Protein AF-A0ABD5LS51-F1 (afdb_monomer)

pLDDT: mean 89.45, std 10.74, range [47.5, 97.75]

Organism: Proteus mirabilis (NCBI:txid584)

InterPro domains:
  IPR014948 BrxA [PF08849] (2-131)
  IPR023137 BrxA superfamily [G3DSA:1.10.3540.10] (1-145)

Radius of gyration: 15.2 Å; Cα contacts (8 Å, |Δi|>4): 137; chains: 1; bounding box: 40×32×37 Å

Solvent-accessible surface area (backbone atoms only — not comparable to full-atom values): 8181 Å² total; per-residue (Å²): 120,68,66,65,51,54,54,46,61,43,46,64,79,63,41,70,69,51,53,55,50,48,76,70,41,53,74,69,46,32,47,48,47,54,50,48,32,47,34,72,77,31,58,71,54,40,47,46,33,50,66,48,52,49,45,35,51,77,67,69,45,66,42,57,61,96,54,49,56,58,58,50,45,68,64,42,35,80,76,34,72,87,57,66,77,61,51,73,70,53,53,52,50,51,41,53,49,46,48,47,51,36,30,79,61,46,42,19,78,37,87,84,68,24,31,61,37,74,32,83,71,48,68,72,52,51,52,49,28,51,77,70,75,38,57,81,47,52,70,51,58,42,35,71,136

Secondary structure (DSSP, 8-state):
-HHHHHHHHHHHTT-HHHHHHHHHS-HHHHHHHHHHHHHHH-HHHHHHIIIIIHHHHHTT-SB--TTHHHHHHHHHTTT-GGGTT--HHHHHHHHHHHHHHHHHTTSBS-TTT-BB--BPPPHHHHHHHHHTT-GGGHHHH-B--

Nearest PDB structures (foldseek):
  7zge-assembly3_C  TM=9.564E-01  e=2.622E-18  Escherichia fergusonii ATCC 35469
  7zge-assembly2_B  TM=9.595E-01  e=7.905E-18  Escherichia fergusonii ATCC 35469
  3bhw-assembly2_B  TM=8.876E-01  e=2.188E-04  Paramagnetospirillum magneticum AMB-1
  7jk6-assembly1_D  TM=4.416E-01  e=4.502E+00  Drosophila melanogaster
  5an3-assembly1_C  TM=2.547E-01  e=9.395E+00  Saccharomyces cerevisiae

Foldseek 3Di:
DPPVVVLCVLQVVLDPVSVVCLVVDDPLQVLLSSLVSCCVVPVLLLQLLVPQVVVCVVVPPQFGDLCSQVVSLVVCCVVDVVSVPDDPVVSVVVVVVSLVSCCSSVQAVDNPGRGGDFDDHDPVSCVSCVVVVNNVCNSSRGRHD

Structure (mmCIF, N/CA/C/O backbone):
data_AF-A0ABD5LS51-F1
#
_entry.id   AF-A0ABD5LS51-F1
#
loop_
_atom_site.group_PDB
_atom_site.id
_atom_site.type_symbol
_atom_site.label_atom_id
_atom_site.label_alt_id
_atom_site.label_comp_id
_atom_site.label_asym_id
_atom_site.label_entity_id
_atom_site.label_seq_id
_atom_site.pdbx_PDB_ins_code
_atom_site.Cartn_x
_atom_site.Cartn_y
_a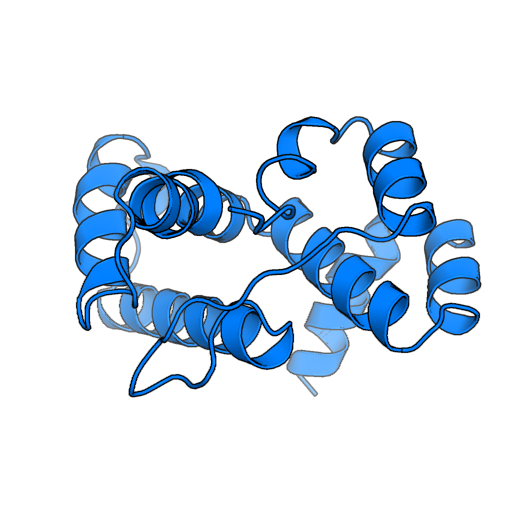tom_site.Cartn_z
_atom_site.occupancy
_atom_site.B_iso_or_equiv
_atom_site.auth_seq_id
_atom_site.auth_comp_id
_atom_site.auth_asym_id
_atom_site.auth_atom_id
_atom_site.pdbx_PDB_model_num
ATOM 1 N N . MET A 1 1 ? 21.610 -1.655 8.515 1.00 47.50 1 MET A N 1
ATOM 2 C CA . MET A 1 1 ? 21.958 -2.988 7.964 1.00 47.50 1 MET A CA 1
ATOM 3 C C . MET A 1 1 ? 20.750 -3.904 7.691 1.00 47.50 1 MET A C 1
ATOM 5 O O . MET A 1 1 ? 20.739 -4.515 6.635 1.00 47.50 1 MET A O 1
ATOM 9 N N . ARG A 1 2 ? 19.715 -4.016 8.554 1.00 58.31 2 ARG A N 1
ATOM 10 C CA . ARG A 1 2 ? 18.557 -4.918 8.297 1.00 58.31 2 ARG A CA 1
ATOM 11 C C . ARG A 1 2 ? 17.577 -4.445 7.202 1.00 58.31 2 ARG A C 1
ATOM 13 O O . ARG A 1 2 ? 17.174 -5.264 6.388 1.00 58.31 2 ARG A O 1
ATOM 20 N N . TYR A 1 3 ? 17.238 -3.153 7.136 1.00 60.12 3 TYR A N 1
ATOM 21 C CA . TYR A 1 3 ? 16.227 -2.643 6.189 1.00 60.12 3 TYR A CA 1
ATOM 22 C C . TYR A 1 3 ? 16.644 -2.739 4.714 1.00 60.12 3 TYR A C 1
ATOM 24 O O . TYR A 1 3 ? 15.869 -3.229 3.902 1.00 60.12 3 TYR A O 1
ATOM 32 N N . ALA A 1 4 ? 17.888 -2.369 4.385 1.00 59.12 4 ALA A N 1
ATOM 33 C CA . ALA A 1 4 ? 18.424 -2.494 3.026 1.00 59.12 4 ALA A CA 1
A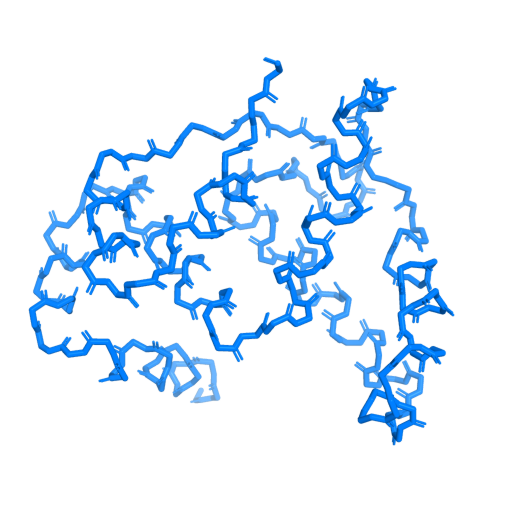TOM 34 C C . ALA A 1 4 ? 18.428 -3.951 2.536 1.00 59.12 4 ALA A C 1
ATOM 36 O O . ALA A 1 4 ? 18.108 -4.213 1.384 1.00 59.12 4 ALA A O 1
ATOM 37 N N . ARG A 1 5 ? 18.711 -4.913 3.429 1.00 70.06 5 ARG A N 1
ATOM 38 C CA . ARG A 1 5 ? 18.669 -6.345 3.103 1.00 70.06 5 ARG A CA 1
ATOM 39 C C . ARG A 1 5 ? 17.249 -6.827 2.811 1.00 70.06 5 ARG A C 1
ATOM 41 O O . ARG A 1 5 ? 17.063 -7.609 1.893 1.00 70.06 5 ARG A O 1
ATOM 48 N N . THR A 1 6 ? 16.258 -6.363 3.572 1.00 75.69 6 THR A N 1
ATOM 49 C CA . THR A 1 6 ? 14.848 -6.712 3.342 1.00 75.69 6 THR A CA 1
ATOM 50 C C . THR A 1 6 ? 14.311 -6.104 2.052 1.00 75.69 6 THR A C 1
ATOM 52 O O . THR A 1 6 ? 13.607 -6.791 1.325 1.00 75.69 6 THR A O 1
ATOM 55 N N . ILE A 1 7 ? 14.651 -4.846 1.754 1.00 75.44 7 ILE A N 1
ATOM 56 C CA . ILE A 1 7 ? 14.282 -4.207 0.483 1.00 75.44 7 ILE A CA 1
ATOM 57 C C . ILE A 1 7 ? 14.913 -4.974 -0.680 1.00 75.44 7 ILE A C 1
ATOM 59 O O . ILE A 1 7 ? 14.201 -5.407 -1.576 1.00 75.44 7 ILE A O 1
ATOM 63 N N . ARG A 1 8 ? 16.221 -5.237 -0.605 1.00 74.69 8 ARG A N 1
ATOM 64 C CA . ARG A 1 8 ? 16.954 -6.013 -1.607 1.00 74.69 8 ARG A CA 1
ATOM 65 C C . ARG A 1 8 ? 16.337 -7.397 -1.832 1.00 74.69 8 ARG A C 1
ATOM 67 O O . ARG A 1 8 ? 16.027 -7.728 -2.963 1.00 74.69 8 ARG A O 1
ATOM 74 N N . TRP A 1 9 ? 16.044 -8.147 -0.768 1.00 78.94 9 TRP A N 1
ATOM 75 C CA . TRP A 1 9 ? 15.436 -9.480 -0.877 1.00 78.94 9 TRP A CA 1
ATOM 76 C C . TRP A 1 9 ? 14.062 -9.477 -1.566 1.00 78.94 9 TRP A C 1
ATOM 78 O O . TRP A 1 9 ? 13.732 -10.425 -2.269 1.00 78.94 9 TRP A O 1
ATOM 88 N N . ARG A 1 10 ? 13.270 -8.412 -1.385 1.00 82.31 10 ARG A N 1
ATOM 89 C CA . ARG A 1 10 ? 11.956 -8.274 -2.037 1.00 82.31 10 ARG A CA 1
ATOM 90 C C . ARG A 1 10 ? 12.035 -7.922 -3.520 1.00 82.31 10 ARG A C 1
ATOM 92 O O . ARG A 1 10 ? 11.076 -8.131 -4.248 1.00 82.31 10 ARG A O 1
ATOM 99 N N . ILE A 1 11 ? 13.137 -7.305 -3.927 1.00 81.31 11 ILE A N 1
ATOM 100 C CA . ILE A 1 11 ? 13.337 -6.791 -5.281 1.00 81.31 11 ILE A CA 1
ATOM 101 C C . ILE A 1 11 ? 14.113 -7.810 -6.120 1.00 81.31 11 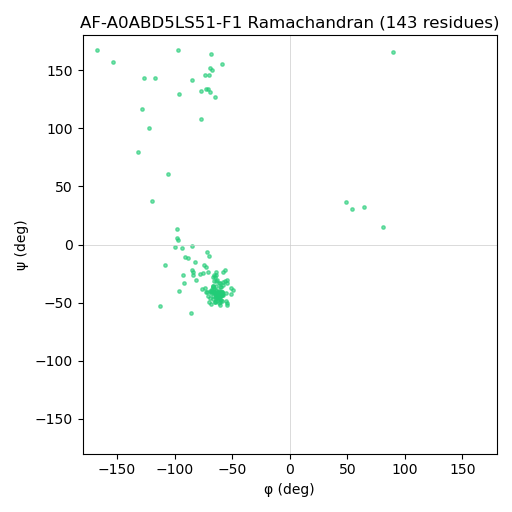ILE A C 1
ATOM 103 O O . ILE A 1 11 ? 13.759 -8.040 -7.268 1.00 81.31 11 ILE A O 1
ATOM 107 N N . GLU A 1 12 ? 15.118 -8.477 -5.543 1.00 79.88 12 GLU A N 1
ATOM 108 C CA . GLU A 1 12 ? 15.935 -9.487 -6.236 1.00 79.88 12 GLU A CA 1
ATOM 109 C C . GLU A 1 12 ? 15.096 -10.647 -6.788 1.00 79.88 12 GLU A C 1
ATOM 111 O O . GLU A 1 12 ? 15.416 -11.189 -7.841 1.00 79.88 12 GLU A O 1
ATOM 116 N N . GLY A 1 13 ? 13.999 -11.009 -6.113 1.00 79.56 13 GLY A N 1
ATOM 117 C CA . GLY A 1 13 ? 13.080 -12.048 -6.585 1.00 79.56 13 GLY A CA 1
ATOM 118 C C . GLY A 1 13 ? 12.256 -11.668 -7.822 1.00 79.56 13 GLY A C 1
ATOM 119 O O . GLY A 1 13 ? 11.599 -12.541 -8.380 1.00 79.56 13 GLY A O 1
ATOM 120 N N . LEU A 1 14 ? 12.276 -10.398 -8.245 1.00 87.56 14 LEU A N 1
ATOM 121 C CA . LEU A 1 14 ? 11.502 -9.877 -9.380 1.00 87.56 14 LEU A CA 1
ATOM 122 C C . LEU A 1 14 ? 12.330 -9.754 -10.673 1.00 87.56 14 LEU A C 1
ATOM 124 O O . LEU A 1 14 ? 11.780 -9.418 -11.718 1.00 87.56 14 LEU A O 1
ATOM 128 N N . GLY A 1 15 ? 13.626 -10.080 -10.618 1.00 89.25 15 GLY A N 1
ATOM 129 C CA . GLY A 1 15 ? 14.521 -10.130 -11.775 1.00 89.25 15 GLY A CA 1
ATOM 130 C C . GLY A 1 15 ? 15.230 -8.811 -12.101 1.00 89.25 15 GLY A C 1
ATOM 131 O O . GLY A 1 15 ? 14.884 -7.739 -11.602 1.00 89.25 15 GLY A O 1
ATOM 132 N N . ASP A 1 16 ? 16.253 -8.905 -12.954 1.00 91.25 16 ASP A N 1
ATOM 133 C CA . ASP A 1 16 ? 17.110 -7.768 -13.315 1.00 91.25 16 ASP A CA 1
ATOM 134 C C . ASP A 1 16 ? 16.355 -6.690 -14.104 1.00 91.25 16 ASP A C 1
ATOM 136 O O . ASP A 1 16 ? 16.571 -5.502 -13.870 1.00 91.25 16 ASP A O 1
ATOM 140 N N . GLU A 1 17 ? 15.419 -7.088 -14.973 1.00 94.06 17 GLU A N 1
ATOM 141 C CA . GLU A 1 17 ? 14.566 -6.157 -15.728 1.00 94.06 17 GLU A CA 1
ATOM 142 C C . GLU A 1 17 ? 13.748 -5.266 -14.779 1.00 94.06 17 GLU A C 1
ATOM 144 O O . GLU A 1 17 ? 13.725 -4.048 -14.943 1.00 94.06 17 GLU A O 1
ATOM 149 N N . PHE A 1 18 ? 13.175 -5.843 -13.715 1.00 94.50 18 PHE A N 1
ATOM 150 C CA . PHE A 1 18 ? 12.451 -5.075 -12.701 1.00 94.50 18 PHE A CA 1
ATOM 151 C C . PHE A 1 18 ? 13.354 -4.062 -11.997 1.00 94.50 18 PHE A C 1
ATOM 153 O O . PHE A 1 18 ? 12.935 -2.936 -11.739 1.00 94.50 18 PHE A O 1
ATOM 160 N N . MET A 1 19 ? 14.601 -4.433 -11.690 1.00 92.56 19 MET A N 1
ATOM 161 C CA . MET A 1 19 ? 15.551 -3.499 -11.080 1.00 92.56 19 MET A CA 1
ATOM 162 C C . MET A 1 19 ? 15.927 -2.356 -12.019 1.00 92.56 19 MET A C 1
ATOM 164 O O . MET A 1 19 ? 16.017 -1.213 -11.568 1.00 92.56 19 MET A O 1
ATOM 168 N N . THR A 1 20 ? 16.142 -2.643 -13.303 1.00 94.81 20 THR A N 1
ATOM 169 C CA . THR A 1 20 ? 16.420 -1.614 -14.310 1.00 94.81 20 THR A CA 1
ATOM 170 C C . THR A 1 20 ? 15.260 -0.629 -14.417 1.00 94.81 20 THR A C 1
ATOM 172 O O . THR A 1 20 ? 15.483 0.578 -14.303 1.00 94.81 20 THR A O 1
ATOM 175 N N . ASP A 1 21 ? 14.032 -1.131 -14.540 1.00 96.06 21 ASP A N 1
ATOM 176 C CA . ASP A 1 21 ? 12.835 -0.294 -14.632 1.00 96.06 21 ASP A CA 1
ATOM 177 C C . ASP A 1 21 ? 12.603 0.515 -13.354 1.00 96.06 21 ASP A C 1
ATOM 179 O O . ASP A 1 21 ? 12.306 1.707 -13.417 1.00 96.06 21 ASP A O 1
ATOM 183 N N . LEU A 1 22 ? 12.805 -0.097 -12.182 1.00 95.00 22 LEU A N 1
ATOM 184 C CA . LEU A 1 22 ? 12.677 0.577 -10.892 1.00 95.00 22 LEU A CA 1
ATOM 185 C C . LEU A 1 22 ? 13.626 1.777 -10.793 1.00 95.00 22 LEU A C 1
ATOM 187 O O . LEU A 1 22 ? 13.222 2.840 -10.333 1.00 95.00 22 LEU A O 1
ATOM 191 N N . LEU A 1 23 ? 14.881 1.632 -11.225 1.00 94.12 23 LEU A N 1
ATOM 192 C CA . LEU A 1 23 ? 15.871 2.714 -11.176 1.00 94.12 23 LEU A CA 1
ATOM 193 C C . LEU A 1 23 ? 15.597 3.831 -12.193 1.00 94.12 23 LEU A C 1
ATOM 195 O O . LEU A 1 23 ? 16.043 4.959 -11.982 1.00 94.12 23 LEU A O 1
ATOM 199 N N . ALA A 1 24 ? 14.877 3.528 -13.274 1.00 96.19 24 ALA A N 1
ATOM 200 C CA . ALA A 1 24 ? 14.471 4.494 -14.293 1.00 96.19 24 ALA A CA 1
ATOM 201 C C . ALA A 1 24 ? 13.096 5.136 -14.015 1.00 96.19 24 ALA A C 1
ATOM 203 O O . ALA A 1 24 ? 12.714 6.093 -14.690 1.00 96.19 24 ALA A O 1
ATOM 204 N N . ALA A 1 25 ? 12.346 4.616 -13.041 1.00 96.19 25 ALA A N 1
ATOM 205 C CA . ALA A 1 25 ? 10.978 5.022 -12.766 1.00 96.19 25 ALA A CA 1
ATOM 206 C C . ALA A 1 25 ? 10.872 6.463 -12.239 1.00 96.19 25 ALA A C 1
ATOM 208 O O . ALA A 1 25 ? 11.728 6.967 -11.510 1.00 96.19 25 ALA A O 1
ATOM 209 N N . SER A 1 26 ? 9.743 7.114 -12.543 1.00 96.75 26 SER A N 1
ATOM 210 C CA . SER A 1 26 ? 9.353 8.348 -11.851 1.00 96.75 26 SER A CA 1
ATOM 211 C C . SER A 1 26 ? 9.209 8.098 -10.347 1.00 96.75 26 SER A C 1
ATOM 213 O O . SER A 1 26 ? 8.891 6.984 -9.937 1.00 96.75 26 SER A O 1
ATOM 215 N N . GLU A 1 27 ? 9.355 9.131 -9.514 1.00 95.06 27 GLU A N 1
ATOM 216 C CA . GLU A 1 27 ? 9.231 9.000 -8.051 1.00 95.06 27 GLU A CA 1
ATOM 217 C C . GLU A 1 27 ? 7.938 8.278 -7.632 1.00 95.06 27 GLU A C 1
ATOM 219 O O . GLU A 1 27 ? 7.949 7.382 -6.787 1.00 95.06 27 GLU A O 1
ATOM 224 N N . ARG A 1 28 ? 6.819 8.609 -8.284 1.00 95.50 28 ARG A N 1
ATOM 225 C CA . ARG A 1 28 ? 5.524 7.982 -8.013 1.00 95.50 28 ARG A CA 1
ATOM 226 C C . ARG A 1 28 ? 5.497 6.503 -8.398 1.00 95.50 28 ARG A C 1
ATOM 228 O O . ARG A 1 28 ? 5.023 5.687 -7.608 1.00 95.50 28 ARG A O 1
ATOM 235 N N . ALA A 1 29 ? 5.987 6.159 -9.589 1.00 96.81 29 ALA A N 1
ATOM 236 C CA . ALA A 1 29 ? 6.060 4.770 -10.034 1.00 96.81 29 ALA A CA 1
ATOM 237 C C . ALA A 1 29 ? 7.029 3.966 -9.154 1.00 96.81 29 ALA A C 1
ATOM 239 O O . ALA A 1 29 ? 6.674 2.886 -8.701 1.00 96.81 29 ALA A O 1
ATOM 240 N N . TYR A 1 30 ? 8.180 4.536 -8.794 1.00 96.69 30 TYR A N 1
ATOM 241 C CA . TYR A 1 30 ? 9.162 3.938 -7.889 1.00 96.69 30 TYR A CA 1
ATOM 242 C C . TYR A 1 30 ? 8.542 3.540 -6.542 1.00 96.69 30 TYR A C 1
ATOM 244 O O . TYR A 1 30 ? 8.643 2.387 -6.118 1.00 96.69 30 TYR A O 1
ATOM 252 N N . VAL A 1 31 ? 7.835 4.464 -5.880 1.00 96.94 31 VAL A N 1
ATOM 253 C CA . VAL A 1 31 ? 7.160 4.187 -4.600 1.00 96.94 31 VAL A CA 1
ATOM 254 C C . VAL A 1 31 ? 6.110 3.083 -4.750 1.00 96.94 31 VAL A C 1
ATOM 256 O O . VAL A 1 31 ? 6.015 2.195 -3.898 1.00 96.94 31 VAL A O 1
ATOM 259 N N . GLN A 1 32 ? 5.343 3.096 -5.840 1.00 97.38 32 GLN A N 1
ATOM 260 C CA . GLN A 1 32 ? 4.339 2.067 -6.108 1.00 97.38 32 GLN A CA 1
ATOM 261 C C . GLN A 1 32 ? 4.964 0.703 -6.421 1.00 97.38 32 GLN A C 1
ATOM 263 O O . GLN A 1 32 ? 4.483 -0.299 -5.901 1.00 97.38 32 GLN A O 1
ATOM 268 N N . MET A 1 33 ? 6.063 0.644 -7.173 1.00 97.06 33 MET A N 1
ATOM 269 C CA . MET A 1 33 ? 6.812 -0.590 -7.435 1.00 97.06 33 MET A CA 1
ATOM 270 C C . MET A 1 33 ? 7.375 -1.186 -6.138 1.00 97.06 33 MET A C 1
ATOM 272 O O . MET A 1 33 ? 7.261 -2.389 -5.917 1.00 97.06 33 MET A O 1
ATOM 276 N N . LEU A 1 34 ? 7.893 -0.361 -5.221 1.00 96.00 34 LEU A N 1
ATOM 277 C CA . LEU A 1 34 ? 8.318 -0.830 -3.895 1.00 96.00 34 LEU A CA 1
ATOM 278 C C . LEU A 1 34 ? 7.150 -1.358 -3.051 1.00 96.00 34 LEU A C 1
ATOM 280 O O . LEU A 1 34 ? 7.297 -2.362 -2.344 1.00 96.00 34 LEU A O 1
ATOM 284 N N . MET A 1 35 ? 5.994 -0.690 -3.110 1.00 96.75 35 MET A N 1
ATOM 285 C CA . MET A 1 35 ? 4.782 -1.146 -2.432 1.00 96.75 35 MET A CA 1
ATOM 286 C C . MET A 1 35 ? 4.309 -2.484 -3.011 1.00 96.75 35 MET A C 1
ATOM 288 O O . MET A 1 35 ? 4.053 -3.418 -2.257 1.00 96.75 35 MET A O 1
ATOM 292 N N . MET A 1 36 ? 4.294 -2.621 -4.337 1.00 96.25 36 MET A N 1
ATOM 293 C CA . MET A 1 36 ? 4.015 -3.874 -5.034 1.00 96.25 36 MET A CA 1
ATOM 294 C C . MET A 1 36 ? 4.942 -5.003 -4.560 1.00 96.25 36 MET A C 1
ATOM 296 O O . MET A 1 36 ? 4.452 -6.054 -4.146 1.00 96.25 36 MET A O 1
ATOM 300 N N . SER A 1 37 ? 6.264 -4.789 -4.528 1.00 95.44 37 SER A N 1
ATOM 301 C CA . SER A 1 37 ? 7.213 -5.799 -4.031 1.00 95.44 37 SER A CA 1
ATOM 302 C C . SER A 1 37 ? 6.943 -6.180 -2.570 1.00 95.44 37 SER A C 1
ATOM 304 O O . SER A 1 37 ? 7.076 -7.344 -2.190 1.00 95.44 37 SER A O 1
ATOM 306 N N . LEU A 1 38 ? 6.533 -5.228 -1.720 1.00 94.19 38 LEU A N 1
ATOM 307 C CA . LEU A 1 38 ? 6.099 -5.532 -0.353 1.00 94.19 38 LEU A CA 1
ATOM 308 C C . LEU A 1 38 ? 4.864 -6.440 -0.342 1.00 94.19 38 LEU A C 1
ATOM 310 O O . LEU A 1 38 ? 4.859 -7.410 0.412 1.00 94.19 38 LEU A O 1
ATOM 314 N N . LEU A 1 39 ? 3.842 -6.137 -1.142 1.00 94.38 39 LEU A N 1
ATOM 315 C CA . LEU A 1 39 ? 2.592 -6.900 -1.178 1.00 94.38 39 LEU A CA 1
ATOM 316 C C . LEU A 1 39 ? 2.792 -8.323 -1.702 1.00 94.38 39 LEU A C 1
ATOM 318 O O . LEU A 1 39 ? 2.224 -9.263 -1.149 1.00 94.38 39 LEU A O 1
ATOM 322 N N . ILE A 1 40 ? 3.654 -8.497 -2.706 1.00 93.50 40 ILE A N 1
ATOM 323 C CA . ILE A 1 40 ? 4.010 -9.818 -3.237 1.00 93.50 40 ILE A CA 1
ATOM 324 C C . ILE A 1 40 ? 4.669 -10.679 -2.153 1.00 93.50 40 ILE A C 1
ATOM 326 O O . ILE A 1 40 ? 4.289 -11.832 -1.967 1.00 93.50 40 ILE A O 1
ATOM 330 N N . HIS A 1 41 ? 5.615 -10.112 -1.399 1.00 89.81 41 HIS A N 1
ATOM 331 C CA . HIS A 1 41 ? 6.338 -10.833 -0.347 1.00 89.81 41 HIS A CA 1
ATOM 332 C C . HIS A 1 41 ? 5.595 -10.918 0.991 1.00 89.81 41 HIS A C 1
ATOM 334 O O . HIS A 1 41 ? 6.002 -11.676 1.872 1.00 89.81 41 HIS A O 1
ATOM 340 N N . SER A 1 42 ? 4.550 -10.115 1.194 1.00 88.75 42 SER A N 1
ATOM 341 C CA . SER A 1 42 ? 3.810 -10.049 2.451 1.00 88.75 42 SER A CA 1
ATOM 342 C C . SER A 1 42 ? 2.302 -10.121 2.200 1.00 88.75 42 SER A C 1
ATOM 344 O O . SER A 1 42 ? 1.614 -9.098 2.278 1.00 88.75 42 SER A O 1
ATOM 346 N N . PRO A 1 43 ? 1.764 -11.336 1.967 1.00 87.06 43 PRO A N 1
ATOM 347 C CA . PRO A 1 43 ? 0.337 -11.541 1.712 1.00 87.06 43 PRO A CA 1
ATOM 348 C C . PRO A 1 43 ? -0.569 -10.957 2.801 1.00 87.06 43 PRO A C 1
ATOM 350 O O . PRO A 1 43 ? -1.622 -10.414 2.499 1.00 87.06 43 PRO A O 1
ATOM 353 N N . VAL A 1 44 ? -0.129 -10.965 4.064 1.00 88.00 44 VAL A N 1
ATOM 354 C CA . VAL A 1 44 ? -0.883 -10.370 5.183 1.00 88.00 44 VAL A CA 1
ATOM 355 C C . VAL A 1 44 ? -1.112 -8.860 5.022 1.00 88.00 44 VAL A C 1
ATOM 357 O O . VAL A 1 44 ? -2.146 -8.349 5.440 1.00 88.00 44 VAL A O 1
ATOM 360 N N . VAL A 1 45 ? -0.174 -8.132 4.404 1.00 92.81 45 VAL A N 1
ATOM 361 C CA . VAL A 1 45 ? -0.337 -6.693 4.135 1.00 92.81 45 VAL A CA 1
ATOM 362 C C . VAL A 1 45 ? -1.291 -6.482 2.960 1.00 92.81 45 VAL A C 1
ATOM 364 O O . VAL A 1 45 ? -2.120 -5.576 3.015 1.00 92.81 45 VAL A O 1
ATOM 367 N N . ALA A 1 46 ? -1.224 -7.342 1.939 1.00 93.94 46 ALA A N 1
ATOM 368 C CA . ALA A 1 46 ? -2.174 -7.322 0.827 1.00 93.94 46 ALA A CA 1
ATOM 369 C C . ALA A 1 46 ? -3.604 -7.596 1.313 1.00 93.94 46 ALA A C 1
ATOM 371 O O . ALA A 1 46 ? -4.521 -6.850 0.977 1.00 93.94 46 ALA A O 1
ATOM 372 N N . ASP A 1 47 ? -3.780 -8.585 2.188 1.00 92.25 47 ASP A N 1
ATOM 373 C CA . ASP A 1 47 ? -5.061 -8.889 2.823 1.00 92.25 47 ASP A CA 1
ATOM 374 C C . ASP A 1 47 ? -5.562 -7.733 3.691 1.00 92.25 47 ASP A C 1
ATOM 376 O O . ASP A 1 47 ? -6.744 -7.391 3.635 1.00 92.25 47 ASP A O 1
ATOM 380 N N . PHE A 1 48 ? -4.682 -7.094 4.467 1.00 94.56 48 PHE A N 1
ATOM 381 C CA . PHE A 1 48 ? -5.057 -5.923 5.260 1.00 94.56 48 PHE A CA 1
ATOM 382 C C . PHE A 1 48 ? -5.587 -4.795 4.368 1.00 94.56 48 PHE A C 1
ATOM 384 O O . PHE A 1 48 ? -6.630 -4.202 4.646 1.00 94.56 48 PHE A O 1
ATOM 391 N N . MET A 1 49 ? -4.926 -4.530 3.241 1.00 95.62 49 MET A N 1
ATOM 392 C CA . MET A 1 49 ? -5.426 -3.557 2.272 1.00 95.62 49 MET A CA 1
ATOM 393 C C . MET A 1 49 ? -6.761 -3.992 1.655 1.00 95.62 49 MET A C 1
ATOM 395 O O . MET A 1 49 ? -7.701 -3.200 1.617 1.00 95.62 49 MET A O 1
ATOM 399 N N . ARG A 1 50 ? -6.881 -5.253 1.230 1.00 93.06 50 ARG A N 1
ATOM 400 C CA . ARG A 1 50 ? -8.085 -5.788 0.578 1.00 93.06 50 ARG A CA 1
ATOM 401 C C . ARG A 1 50 ? -9.308 -5.795 1.496 1.00 93.06 50 ARG A C 1
ATOM 403 O O . ARG A 1 50 ? -10.417 -5.559 1.033 1.00 93.06 50 ARG A O 1
ATOM 410 N N . HIS A 1 51 ? -9.127 -6.059 2.785 1.00 92.12 51 HIS A N 1
ATOM 411 C CA . HIS A 1 51 ? -10.245 -6.292 3.705 1.00 92.12 51 HIS A CA 1
ATOM 412 C C . HIS A 1 51 ? -10.490 -5.168 4.702 1.00 92.12 51 HIS A C 1
ATOM 414 O O . HIS A 1 51 ? -11.579 -5.088 5.261 1.00 92.12 51 HIS A O 1
ATOM 420 N N . THR A 1 52 ? -9.517 -4.283 4.904 1.00 94.38 52 THR A N 1
ATOM 421 C CA . THR A 1 52 ? -9.664 -3.148 5.816 1.00 94.38 52 THR A CA 1
ATOM 422 C C . THR A 1 52 ? -9.659 -1.832 5.057 1.00 94.38 52 THR A C 1
ATOM 424 O O . THR A 1 52 ? -10.598 -1.051 5.195 1.00 94.38 52 THR A O 1
ATOM 427 N N . LEU A 1 53 ? -8.649 -1.582 4.217 1.00 93.81 53 LEU A N 1
ATOM 428 C CA . LEU A 1 53 ? -8.558 -0.320 3.478 1.00 93.81 53 LEU A CA 1
ATOM 429 C C . LEU A 1 53 ? -9.634 -0.212 2.391 1.00 93.81 53 LEU A C 1
ATOM 431 O O . LEU A 1 53 ? -10.347 0.788 2.337 1.00 93.81 53 LEU A O 1
ATOM 435 N N . ALA A 1 54 ? -9.788 -1.236 1.548 1.00 91.19 54 ALA A N 1
ATOM 436 C CA . ALA A 1 54 ? -10.799 -1.237 0.493 1.00 91.19 54 ALA A CA 1
ATOM 437 C C . ALA A 1 54 ? -12.226 -1.200 1.064 1.00 91.19 54 ALA A C 1
ATOM 439 O O . ALA A 1 54 ? -13.063 -0.455 0.565 1.00 91.19 54 ALA A O 1
ATOM 440 N N . GLU A 1 55 ? -12.487 -1.914 2.160 1.00 90.25 55 GLU A N 1
ATOM 441 C CA . GLU A 1 55 ? -13.794 -1.890 2.826 1.00 90.25 55 GLU A CA 1
ATOM 442 C C . GLU A 1 55 ? -14.104 -0.526 3.462 1.00 90.25 55 GLU A C 1
ATOM 444 O O . GLU A 1 55 ? -15.220 -0.011 3.343 1.00 90.25 55 GLU A O 1
ATOM 449 N N . ALA A 1 56 ? -13.110 0.107 4.095 1.00 91.94 56 ALA A N 1
ATOM 450 C CA . ALA A 1 56 ? -13.245 1.465 4.609 1.00 91.94 56 ALA A CA 1
ATOM 451 C C . ALA A 1 56 ? -13.588 2.457 3.488 1.00 91.94 56 ALA A C 1
ATOM 453 O O . ALA A 1 56 ? -14.473 3.290 3.671 1.00 91.94 56 ALA A O 1
ATOM 454 N N . ARG A 1 57 ? -12.971 2.325 2.306 1.00 89.19 57 ARG A N 1
ATOM 455 C CA . ARG A 1 57 ? -13.340 3.129 1.130 1.00 89.19 57 ARG A CA 1
ATOM 456 C C . ARG A 1 57 ? -14.749 2.848 0.636 1.00 89.19 57 ARG A C 1
ATOM 458 O O . ARG A 1 57 ? -15.513 3.787 0.452 1.00 89.19 57 ARG A O 1
ATOM 465 N N . ARG A 1 58 ? -15.105 1.571 0.463 1.00 88.69 58 ARG A N 1
ATOM 466 C CA . ARG A 1 58 ? -16.430 1.136 -0.009 1.00 88.69 58 ARG A CA 1
ATOM 467 C C . ARG A 1 58 ? -17.558 1.678 0.872 1.00 88.69 58 ARG A C 1
ATOM 469 O O . ARG A 1 58 ? -18.658 1.931 0.395 1.00 88.69 58 ARG A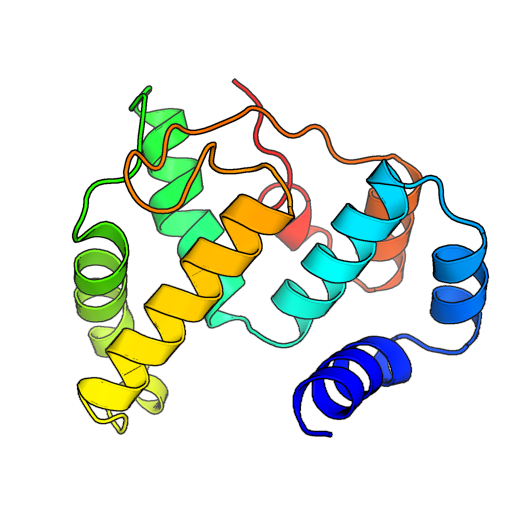 O 1
ATOM 476 N N . THR A 1 59 ? -17.273 1.859 2.160 1.00 91.56 59 THR A N 1
ATOM 477 C CA . THR A 1 59 ? -18.193 2.418 3.162 1.00 91.56 59 THR A CA 1
ATOM 478 C C . THR A 1 59 ? -17.972 3.911 3.434 1.00 91.56 59 THR A C 1
ATOM 480 O O . THR A 1 59 ? -18.513 4.439 4.404 1.00 91.56 59 THR A O 1
ATOM 483 N N . TYR A 1 60 ? -17.204 4.604 2.585 1.00 90.06 60 TYR A N 1
ATOM 484 C CA . TYR A 1 60 ? -16.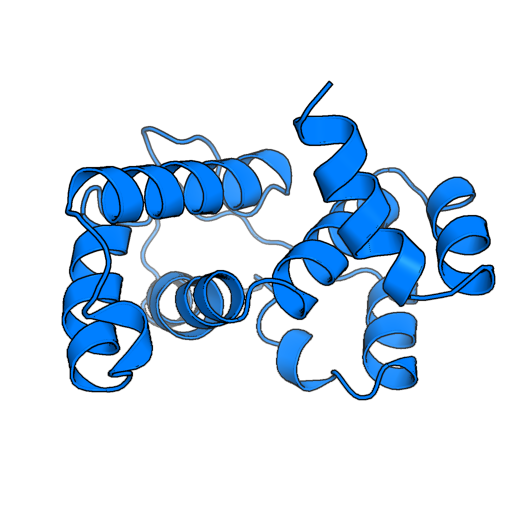912 6.040 2.655 1.00 90.06 60 TYR A CA 1
ATOM 485 C C . TYR A 1 60 ? -16.352 6.514 4.006 1.00 90.06 60 TYR A C 1
ATOM 487 O O . TYR A 1 60 ? -16.562 7.657 4.423 1.00 90.06 60 TYR A O 1
ATOM 495 N N . LYS A 1 61 ? -15.611 5.652 4.712 1.00 92.94 61 LYS A N 1
ATOM 496 C CA . LYS A 1 61 ? -14.920 6.041 5.942 1.00 92.94 61 LYS A CA 1
ATOM 497 C C . LYS A 1 61 ? -13.771 6.998 5.598 1.00 92.94 61 LYS A C 1
ATOM 499 O O . LYS A 1 61 ? -12.945 6.675 4.748 1.00 92.94 61 LYS A O 1
ATOM 504 N N . PRO A 1 62 ? -13.646 8.145 6.287 1.00 93.38 62 PRO A N 1
ATOM 505 C CA . PRO A 1 62 ? -12.594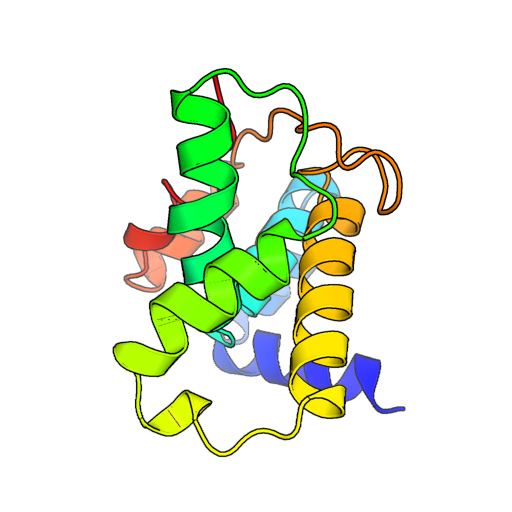 9.121 5.997 1.00 93.38 62 PRO A CA 1
ATOM 506 C C . PRO A 1 62 ? -11.207 8.683 6.496 1.00 93.38 62 PRO A C 1
ATOM 508 O O . PRO A 1 62 ? -10.192 9.251 6.094 1.00 93.38 62 PRO A O 1
ATOM 511 N N . ALA A 1 63 ? -11.151 7.712 7.410 1.00 96.44 63 ALA A N 1
ATOM 512 C CA . ALA A 1 63 ? -9.931 7.239 8.042 1.00 96.44 63 ALA A CA 1
ATOM 513 C C . ALA A 1 63 ? -10.069 5.786 8.504 1.00 96.44 63 ALA A C 1
ATOM 515 O O . ALA A 1 63 ? -11.177 5.310 8.768 1.00 96.44 63 ALA A O 1
ATOM 516 N N . LEU A 1 64 ? -8.932 5.107 8.661 1.00 96.62 64 LEU A N 1
ATOM 517 C CA . LEU A 1 64 ? -8.884 3.842 9.392 1.00 96.62 64 LEU A CA 1
ATOM 518 C C . LEU A 1 64 ? -9.009 4.092 10.899 1.00 96.62 64 LEU A C 1
ATOM 520 O O . LEU A 1 64 ? -8.488 5.081 11.421 1.00 96.62 64 LEU A O 1
ATOM 524 N N . THR A 1 65 ? -9.659 3.172 11.608 1.00 95.00 65 THR A N 1
ATOM 525 C CA . THR A 1 65 ? -9.748 3.221 13.071 1.00 95.00 65 THR A CA 1
ATOM 526 C C . THR A 1 65 ? -8.380 2.973 13.717 1.00 95.00 65 THR A C 1
ATOM 528 O O . THR A 1 65 ? -7.421 2.517 13.082 1.00 95.00 65 THR A O 1
ATOM 531 N N . ALA A 1 66 ? -8.246 3.317 15.000 1.00 92.25 66 ALA A N 1
ATOM 532 C CA . ALA A 1 66 ? -6.990 3.136 15.728 1.00 92.25 66 ALA A CA 1
ATOM 533 C C . ALA A 1 66 ? -6.614 1.652 15.901 1.00 92.25 66 ALA A C 1
ATOM 535 O O . ALA A 1 66 ? -5.430 1.318 15.906 1.00 92.25 66 ALA A O 1
ATOM 536 N N . ASP A 1 67 ? -7.625 0.796 15.998 1.00 93.06 67 ASP A N 1
ATOM 537 C CA . ASP A 1 67 ? -7.601 -0.653 16.192 1.00 93.06 67 ASP A CA 1
ATOM 538 C C . ASP A 1 67 ? -7.762 -1.453 14.890 1.00 93.06 67 ASP A C 1
ATOM 540 O O . ASP A 1 67 ? -7.786 -2.681 14.935 1.00 93.06 67 ASP A O 1
ATOM 544 N N . ALA A 1 68 ? -7.784 -0.792 13.728 1.00 94.25 68 ALA A N 1
ATOM 545 C CA . ALA A 1 68 ? -8.017 -1.424 12.428 1.00 94.25 68 ALA A CA 1
ATOM 546 C C . ALA A 1 68 ? -7.136 -2.664 12.178 1.00 94.25 68 ALA A C 1
ATOM 548 O O . ALA A 1 68 ? -7.595 -3.660 11.623 1.00 94.25 68 ALA A O 1
ATOM 549 N N . TRP A 1 69 ? -5.865 -2.624 12.602 1.00 94.25 69 TRP A N 1
ATOM 550 C CA . TRP A 1 69 ? -4.964 -3.774 12.482 1.00 94.25 69 TRP A CA 1
ATOM 551 C C . TRP A 1 69 ? -5.325 -4.920 13.432 1.00 94.25 69 TRP A C 1
ATOM 553 O O . TRP A 1 69 ? -5.297 -6.073 13.014 1.00 94.25 69 TRP A O 1
ATOM 563 N N . SER A 1 70 ? -5.636 -4.628 14.698 1.00 91.44 70 SER A N 1
ATOM 564 C CA . SER A 1 70 ? -6.029 -5.664 15.662 1.00 91.44 70 SER A CA 1
ATOM 565 C C . SER A 1 70 ? -7.349 -6.318 15.263 1.00 91.44 70 SER A C 1
ATOM 567 O O . SER A 1 70 ? -7.423 -7.540 15.249 1.00 91.44 70 SER A O 1
ATOM 569 N N . GLU A 1 71 ? -8.341 -5.537 14.823 1.00 91.88 71 GLU A N 1
ATOM 570 C CA . GLU A 1 71 ? -9.613 -6.072 14.317 1.00 91.88 71 GLU A CA 1
ATOM 571 C C . GLU A 1 71 ? -9.402 -6.971 13.087 1.00 91.88 71 GLU A C 1
ATOM 573 O O . GLU A 1 71 ? -9.951 -8.073 12.990 1.00 91.88 71 GLU A O 1
ATOM 578 N N . PHE A 1 72 ? -8.560 -6.534 12.146 1.00 92.25 72 PHE A N 1
ATOM 579 C CA . PHE A 1 72 ? -8.169 -7.348 10.998 1.00 92.25 72 PHE A CA 1
ATOM 580 C C . PHE A 1 72 ? -7.477 -8.649 11.425 1.00 92.25 72 PHE A C 1
ATOM 582 O O . PHE A 1 72 ? -7.816 -9.728 10.942 1.00 92.25 72 PHE A O 1
ATOM 589 N N . TYR A 1 73 ? -6.511 -8.563 12.335 1.00 88.75 73 TYR A N 1
ATOM 590 C CA . TYR A 1 73 ? -5.743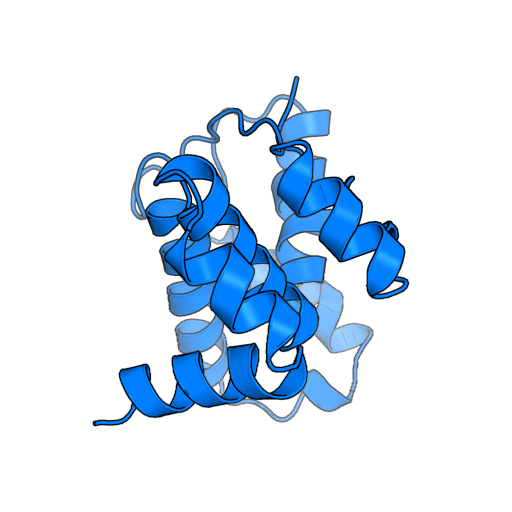 -9.719 12.771 1.00 88.75 73 TYR A CA 1
ATOM 591 C C . TYR A 1 73 ? -6.642 -10.746 13.478 1.00 88.75 73 TYR A C 1
ATOM 593 O O . TYR A 1 73 ? -6.614 -11.922 13.121 1.00 88.75 73 TYR A O 1
ATOM 601 N N . ASP A 1 74 ? -7.531 -10.308 14.371 1.00 85.88 74 ASP A N 1
ATOM 602 C CA . ASP A 1 74 ? -8.447 -11.184 15.117 1.00 85.88 74 ASP A CA 1
ATOM 603 C C . ASP A 1 74 ? -9.495 -11.877 14.233 1.00 85.88 74 ASP A C 1
ATOM 605 O O . ASP A 1 74 ? -9.987 -12.965 14.565 1.00 85.88 74 ASP A O 1
ATOM 609 N N . THR A 1 75 ? -9.859 -11.260 13.106 1.00 82.19 75 THR A N 1
ATOM 610 C CA . THR A 1 75 ? -10.763 -11.861 12.112 1.00 82.19 75 THR A CA 1
ATOM 611 C C . THR A 1 75 ? -10.031 -12.830 11.181 1.00 82.19 75 THR A C 1
ATOM 613 O O . THR A 1 75 ? -10.617 -13.826 10.758 1.00 82.19 75 THR A O 1
ATOM 616 N N . ARG A 1 76 ? -8.740 -12.599 10.902 1.00 76.00 76 ARG A N 1
ATOM 617 C CA . ARG A 1 76 ? -7.931 -13.395 9.960 1.00 76.00 76 ARG A CA 1
ATOM 618 C C . ARG A 1 76 ? -7.162 -14.548 10.583 1.00 76.00 76 ARG A C 1
ATOM 620 O O . ARG A 1 76 ? -7.023 -15.586 9.947 1.00 76.00 76 ARG A O 1
ATOM 627 N N . VAL A 1 77 ? -6.703 -14.424 11.822 1.00 67.00 77 VAL A N 1
ATOM 628 C CA . VAL A 1 77 ? -5.970 -15.488 12.536 1.00 67.00 77 VAL A CA 1
ATOM 629 C C . VAL A 1 77 ? -6.823 -16.726 12.752 1.00 67.00 77 VAL A C 1
ATOM 631 O O . VAL A 1 77 ? -6.314 -17.841 12.714 1.00 67.00 77 VAL A O 1
ATOM 634 N N . ARG A 1 78 ? -8.141 -16.551 12.896 1.00 64.25 78 ARG A N 1
ATOM 635 C CA . ARG A 1 78 ? -9.081 -17.678 12.943 1.00 64.25 78 ARG A CA 1
ATOM 636 C C . ARG A 1 78 ? -9.144 -18.447 11.619 1.00 64.25 78 ARG A C 1
ATOM 638 O O . ARG A 1 78 ? -9.479 -19.624 11.637 1.00 64.25 78 ARG A O 1
ATOM 645 N N . ALA A 1 79 ? -8.831 -17.794 10.497 1.00 62.66 79 ALA A N 1
ATOM 646 C CA . ALA A 1 79 ? -8.835 -18.387 9.161 1.00 62.66 79 ALA A CA 1
ATOM 647 C C . ALA A 1 79 ? -7.461 -18.944 8.736 1.00 62.66 79 ALA A C 1
ATOM 649 O O . ALA A 1 79 ? -7.411 -19.878 7.942 1.00 62.66 79 ALA A O 1
ATOM 650 N N . TYR A 1 80 ? -6.355 -18.415 9.277 1.00 63.72 80 TYR A N 1
ATOM 651 C CA . TYR A 1 80 ? -4.990 -18.821 8.926 1.00 63.72 80 TYR A CA 1
ATOM 652 C C . TYR A 1 80 ? -4.215 -19.300 10.156 1.00 63.72 80 TYR A C 1
ATOM 654 O O . TYR A 1 80 ? -3.660 -18.497 10.908 1.00 63.72 80 TYR A O 1
ATOM 662 N N . ALA A 1 81 ? -4.115 -20.624 10.319 1.00 61.03 81 ALA A N 1
ATOM 663 C CA . ALA A 1 81 ? -3.383 -21.264 11.418 1.00 61.03 81 ALA A CA 1
ATOM 664 C C . ALA A 1 81 ? -1.915 -20.801 11.523 1.00 61.03 81 ALA A C 1
ATOM 666 O O . ALA A 1 81 ? -1.374 -20.701 12.622 1.00 61.03 81 ALA A O 1
ATOM 667 N N . GLU A 1 82 ? -1.295 -20.442 10.396 1.00 63.69 82 GLU A N 1
ATOM 668 C CA . GLU A 1 82 ? 0.077 -19.922 10.328 1.00 63.69 82 GLU A CA 1
ATOM 669 C C . GLU A 1 82 ? 0.257 -18.574 11.047 1.00 63.69 82 GLU A C 1
ATOM 671 O O . GLU A 1 82 ? 1.361 -18.242 11.477 1.00 63.69 82 GLU A O 1
ATOM 676 N N . LEU A 1 83 ? -0.821 -17.799 11.222 1.00 62.81 83 LEU A N 1
ATOM 677 C CA . LEU A 1 83 ? -0.786 -16.541 11.966 1.00 62.81 83 LEU A CA 1
ATOM 678 C C . LEU A 1 83 ? -0.947 -16.746 13.477 1.00 62.81 83 LEU A C 1
ATOM 680 O O . LEU A 1 83 ? -0.518 -15.876 14.231 1.00 62.81 83 LEU A O 1
ATOM 684 N N . GLY A 1 84 ? -1.518 -17.869 13.929 1.00 61.50 84 GLY A N 1
ATOM 685 C CA . GLY A 1 84 ? -1.842 -18.130 15.341 1.00 61.50 84 GLY A CA 1
ATOM 686 C C . GLY A 1 84 ? -0.639 -18.389 16.256 1.00 61.50 84 GLY A C 1
ATOM 687 O O . GLY A 1 84 ? -0.809 -18.500 17.466 1.00 61.50 84 GLY A O 1
ATOM 688 N N . GLY A 1 85 ? 0.574 -18.486 15.700 1.00 66.75 85 GLY A N 1
ATOM 689 C CA . GLY A 1 85 ? 1.808 -18.724 16.457 1.00 66.75 85 GLY A CA 1
ATOM 690 C C . GLY A 1 85 ? 2.584 -17.464 16.857 1.00 66.75 85 GLY A C 1
ATOM 691 O O . GLY A 1 85 ? 3.620 -17.576 17.515 1.00 66.75 85 GLY A O 1
ATOM 692 N N . PHE A 1 86 ? 2.145 -16.270 16.447 1.00 80.88 86 PHE A N 1
ATOM 693 C CA . PHE A 1 86 ? 2.865 -15.032 16.751 1.00 80.88 86 PHE A CA 1
ATOM 694 C C . PHE A 1 86 ? 2.501 -14.469 18.124 1.00 80.88 86 PHE A C 1
ATOM 696 O O . PHE A 1 86 ? 1.345 -14.456 18.528 1.00 80.88 86 PHE A O 1
ATOM 703 N N . SER A 1 87 ? 3.501 -13.937 18.830 1.00 84.44 87 SER A N 1
ATOM 704 C CA . SER A 1 87 ? 3.273 -13.188 20.066 1.00 84.44 87 SER A CA 1
ATOM 705 C C . SER A 1 87 ? 2.593 -11.845 19.791 1.00 84.44 87 SER A C 1
ATOM 707 O O . SER A 1 87 ? 2.863 -11.215 18.766 1.00 84.44 87 SER A O 1
ATOM 709 N N . ASP A 1 88 ? 1.833 -11.326 20.758 1.00 86.44 88 ASP A N 1
ATOM 710 C CA . ASP A 1 88 ? 1.181 -10.007 20.673 1.00 86.44 88 ASP A CA 1
ATOM 711 C C . ASP A 1 88 ? 2.149 -8.884 20.267 1.00 86.44 88 ASP A C 1
ATOM 713 O O . ASP A 1 88 ? 1.818 -7.982 19.495 1.00 86.44 88 ASP A O 1
ATOM 717 N N . SER A 1 89 ? 3.394 -8.946 20.751 1.00 88.31 89 SER A N 1
ATOM 718 C CA . SER A 1 89 ? 4.436 -7.977 20.400 1.00 88.31 89 SER A CA 1
ATOM 719 C C . SER A 1 89 ? 4.853 -8.064 18.928 1.00 88.31 89 SER A C 1
ATOM 721 O O . SER A 1 89 ? 5.116 -7.031 18.302 1.00 88.31 89 SER A O 1
ATOM 723 N N . THR A 1 90 ? 4.872 -9.267 18.351 1.00 87.25 90 THR A N 1
ATOM 724 C CA . THR A 1 90 ? 5.137 -9.491 16.924 1.00 87.25 90 THR A CA 1
ATOM 725 C C . THR A 1 90 ? 3.981 -8.971 16.080 1.00 87.25 90 THR A C 1
ATOM 727 O O . THR A 1 90 ? 4.211 -8.208 15.142 1.00 87.25 90 THR A O 1
ATOM 730 N N . VAL A 1 91 ? 2.745 -9.284 16.470 1.00 88.88 91 VAL A N 1
ATOM 731 C CA . VAL A 1 91 ? 1.522 -8.819 15.802 1.00 88.88 91 VAL A CA 1
ATOM 732 C C . VAL A 1 91 ? 1.456 -7.298 15.780 1.00 88.88 91 VAL A C 1
ATOM 734 O O . VAL A 1 91 ? 1.277 -6.688 14.724 1.00 88.88 91 VAL A O 1
ATOM 737 N N . LYS A 1 92 ? 1.690 -6.659 16.928 1.00 90.94 92 LYS A N 1
ATOM 738 C CA . LYS A 1 92 ? 1.732 -5.198 17.038 1.00 90.94 92 LYS A CA 1
ATOM 739 C C . LYS A 1 92 ? 2.799 -4.591 16.127 1.00 90.94 92 LYS A C 1
ATOM 741 O O . LYS A 1 92 ? 2.570 -3.566 15.486 1.00 90.94 92 LYS A O 1
ATOM 746 N N . LYS A 1 93 ? 3.972 -5.223 16.037 1.00 91.50 93 LYS A N 1
ATOM 747 C CA . LYS A 1 93 ? 5.058 -4.764 15.164 1.00 91.50 93 LYS A CA 1
ATOM 748 C C . LYS A 1 93 ? 4.711 -4.909 13.682 1.00 91.50 93 LYS A C 1
ATOM 750 O O . LYS A 1 93 ? 5.058 -4.022 12.905 1.00 91.50 93 LYS A O 1
ATOM 755 N N . MET A 1 94 ? 4.023 -5.983 13.294 1.00 91.19 94 MET A N 1
ATOM 756 C CA . MET A 1 94 ? 3.509 -6.153 11.932 1.00 91.19 94 MET A CA 1
ATOM 757 C C . MET A 1 94 ? 2.535 -5.029 11.574 1.00 91.19 94 MET A C 1
ATOM 759 O O . MET A 1 94 ? 2.726 -4.385 10.544 1.00 91.19 94 MET A O 1
ATOM 763 N N . GLY A 1 95 ? 1.589 -4.712 12.462 1.00 93.88 95 GLY A N 1
ATOM 764 C CA . GLY A 1 95 ? 0.644 -3.615 12.251 1.00 93.88 95 GLY A CA 1
ATOM 765 C C . GLY A 1 95 ? 1.317 -2.258 12.118 1.00 93.88 95 GLY A C 1
ATOM 766 O O . GLY A 1 95 ? 1.033 -1.514 11.183 1.00 93.88 95 GLY A O 1
ATOM 767 N N . ASN A 1 96 ? 2.289 -1.962 12.982 1.00 94.94 96 ASN A N 1
ATOM 768 C CA . ASN A 1 96 ? 3.068 -0.728 12.877 1.00 94.94 96 ASN A CA 1
ATOM 769 C C . ASN A 1 96 ? 3.795 -0.615 11.527 1.00 94.94 96 ASN A C 1
ATOM 771 O O . ASN A 1 96 ? 3.820 0.460 10.930 1.00 94.94 96 ASN A O 1
ATOM 775 N N . ASN A 1 97 ? 4.365 -1.716 11.032 1.00 94.19 97 ASN A N 1
ATOM 776 C CA . ASN A 1 97 ? 5.042 -1.741 9.737 1.00 94.19 97 ASN A CA 1
ATOM 777 C C . ASN A 1 97 ? 4.058 -1.598 8.566 1.00 94.19 97 ASN A C 1
ATOM 779 O O . ASN A 1 97 ? 4.371 -0.888 7.615 1.00 94.19 97 ASN A O 1
ATOM 783 N N . ALA A 1 98 ? 2.885 -2.236 8.636 1.00 95.38 98 ALA A N 1
ATOM 784 C CA . ALA A 1 98 ? 1.844 -2.124 7.616 1.00 95.38 98 ALA A CA 1
ATOM 785 C C . ALA A 1 98 ? 1.310 -0.686 7.525 1.00 95.38 98 ALA A C 1
ATOM 787 O O . ALA A 1 98 ? 1.301 -0.099 6.446 1.00 95.38 98 ALA A O 1
ATOM 788 N N . ILE A 1 99 ? 0.965 -0.073 8.665 1.00 97.06 99 ILE A N 1
ATOM 789 C CA . ILE A 1 99 ? 0.536 1.332 8.719 1.00 97.06 99 ILE A CA 1
ATOM 790 C C . ILE A 1 99 ? 1.634 2.257 8.196 1.00 97.06 99 ILE A C 1
ATOM 792 O O . ILE A 1 99 ? 1.346 3.157 7.412 1.00 97.06 99 ILE A O 1
ATOM 796 N N . LYS A 1 100 ? 2.895 2.029 8.580 1.00 96.25 100 LYS A N 1
ATOM 797 C CA . LYS A 1 100 ? 4.010 2.829 8.068 1.00 96.25 100 LYS A CA 1
ATOM 798 C C . LYS A 1 100 ? 4.157 2.706 6.550 1.00 96.25 100 LYS A C 1
ATOM 800 O O . LYS A 1 100 ? 4.322 3.729 5.902 1.00 96.25 100 LYS A O 1
ATOM 805 N N . ALA A 1 101 ? 4.053 1.503 5.987 1.00 96.12 101 ALA A N 1
ATOM 806 C CA . ALA A 1 101 ? 4.123 1.312 4.540 1.00 96.12 101 ALA A CA 1
ATOM 807 C C . ALA A 1 101 ? 3.004 2.067 3.807 1.00 96.12 101 ALA A C 1
ATOM 809 O O . ALA A 1 101 ? 3.271 2.708 2.795 1.00 96.12 101 ALA A O 1
ATOM 810 N N . LEU A 1 102 ? 1.778 2.051 4.339 1.00 97.38 102 LEU A N 1
ATOM 811 C CA . LEU A 1 102 ? 0.650 2.797 3.772 1.00 97.38 102 LEU A CA 1
ATOM 812 C C . LEU A 1 102 ? 0.827 4.317 3.860 1.00 97.38 102 LEU A C 1
ATOM 814 O O . LEU A 1 102 ? 0.423 5.025 2.944 1.00 97.38 102 LEU A O 1
ATOM 818 N N . VAL A 1 103 ? 1.433 4.823 4.937 1.00 97.75 103 VAL A N 1
ATOM 819 C CA . VAL A 1 103 ? 1.778 6.249 5.061 1.00 97.75 103 VAL A CA 1
ATOM 820 C C . VAL A 1 103 ? 2.881 6.619 4.072 1.00 97.75 103 VAL A C 1
ATOM 822 O O . VAL A 1 103 ? 2.720 7.556 3.300 1.00 97.75 103 VAL A O 1
ATOM 825 N N . ASP A 1 104 ? 3.975 5.856 4.052 1.00 96.00 104 ASP A N 1
ATOM 826 C CA . ASP A 1 104 ? 5.139 6.132 3.203 1.00 96.00 104 ASP A CA 1
ATOM 827 C C . ASP A 1 104 ? 4.796 6.037 1.700 1.00 96.00 104 ASP A C 1
ATOM 829 O O . ASP A 1 104 ? 5.436 6.694 0.885 1.00 96.00 104 ASP A O 1
ATOM 833 N N . SER A 1 105 ? 3.781 5.245 1.328 1.00 96.38 105 SER A N 1
ATOM 834 C CA . SER A 1 105 ? 3.282 5.124 -0.053 1.00 96.38 105 SER A CA 1
ATOM 835 C C . SER A 1 105 ? 2.058 5.992 -0.368 1.00 96.38 105 SER A C 1
ATOM 837 O O . SER A 1 105 ? 1.534 5.937 -1.479 1.00 96.38 105 SER A O 1
ATOM 839 N N . GLY A 1 106 ? 1.618 6.821 0.584 1.00 96.56 106 GLY A N 1
ATOM 840 C CA . GLY A 1 106 ? 0.597 7.840 0.358 1.00 96.56 106 GLY A CA 1
ATOM 841 C C . GLY A 1 106 ? -0.850 7.349 0.371 1.00 96.56 106 GLY A C 1
ATOM 842 O O . GLY A 1 106 ? -1.717 8.102 -0.047 1.00 96.56 106 GLY A O 1
ATOM 843 N N . TYR A 1 107 ? -1.145 6.141 0.863 1.00 97.31 107 TYR A N 1
ATOM 844 C CA . TYR A 1 107 ? -2.527 5.674 1.082 1.00 97.31 107 TYR A CA 1
ATOM 845 C C . TYR A 1 107 ? -3.153 6.269 2.346 1.00 97.31 107 TYR A C 1
ATOM 847 O O . TYR A 1 107 ? -4.376 6.348 2.457 1.00 97.31 107 TYR A O 1
ATOM 855 N N . LEU A 1 108 ? -2.324 6.661 3.317 1.00 97.62 108 LEU A N 1
ATOM 856 C CA . LEU A 1 108 ? -2.744 7.295 4.564 1.00 97.62 108 LEU A CA 1
ATOM 857 C C . LEU A 1 108 ? -1.992 8.611 4.758 1.00 97.62 108 LEU A C 1
ATOM 859 O O . LEU A 1 108 ? -0.799 8.684 4.482 1.00 97.62 108 LEU A O 1
ATOM 863 N N . SER A 1 109 ? -2.663 9.629 5.301 1.00 97.31 109 SER A N 1
ATOM 864 C CA . SER A 1 109 ? -2.035 10.932 5.573 1.00 97.31 109 SER A CA 1
ATOM 865 C C . SER A 1 109 ? -0.887 10.843 6.580 1.00 97.31 109 SER A C 1
ATOM 867 O O . SER A 1 109 ? 0.144 11.486 6.418 1.00 97.31 109 SER A O 1
ATOM 869 N N . ASP A 1 110 ? -1.092 10.081 7.654 1.00 97.25 110 ASP A N 1
ATOM 870 C CA . ASP A 1 110 ? -0.143 9.884 8.743 1.00 97.25 110 ASP A CA 1
ATOM 871 C C . ASP A 1 110 ? -0.586 8.709 9.632 1.00 97.25 110 ASP A C 1
ATOM 873 O O . ASP A 1 110 ? -1.722 8.232 9.562 1.00 97.25 110 ASP A O 1
ATOM 877 N N . SER A 1 111 ? 0.305 8.243 10.509 1.00 95.19 111 SER A N 1
ATOM 878 C CA . SER A 1 111 ? 0.051 7.084 11.374 1.00 95.19 111 SER A CA 1
ATOM 879 C C . SER A 1 111 ? -0.934 7.359 12.518 1.00 95.19 111 SER A C 1
ATOM 881 O O . SER A 1 111 ? -1.509 6.416 13.076 1.00 95.19 111 SER A O 1
ATOM 883 N N . ARG A 1 112 ? -1.157 8.630 12.877 1.00 94.50 112 ARG A N 1
ATOM 884 C CA . ARG A 1 112 ? -2.045 9.041 13.970 1.00 94.50 112 ARG A CA 1
ATOM 885 C C . ARG A 1 112 ? -3.484 9.155 13.484 1.00 94.50 112 ARG A C 1
ATOM 887 O O . ARG A 1 112 ? -4.340 8.458 14.020 1.00 94.50 112 ARG A O 1
ATOM 894 N N . THR A 1 113 ? -3.740 9.999 12.486 1.00 95.62 113 THR A N 1
ATOM 895 C CA . THR A 1 113 ? -5.087 10.272 11.968 1.00 95.62 113 THR A CA 1
ATOM 896 C C . THR A 1 113 ? -5.546 9.249 10.939 1.00 95.62 113 THR A C 1
ATOM 898 O O . THR A 1 113 ? -6.748 9.043 10.818 1.00 95.62 113 THR A O 1
ATOM 901 N N . LYS A 1 114 ? -4.611 8.594 10.231 1.00 96.81 114 LYS A N 1
ATOM 902 C CA . LYS A 1 114 ? -4.880 7.546 9.234 1.00 96.81 114 LYS A CA 1
ATOM 903 C C . LYS A 1 114 ? -5.956 7.944 8.217 1.00 96.81 114 LYS A C 1
ATOM 905 O O . LYS A 1 114 ? -6.759 7.098 7.819 1.00 96.81 114 LYS A O 1
ATOM 910 N N . LYS A 1 115 ? -6.004 9.220 7.812 1.00 97.44 115 LYS A N 1
ATOM 911 C CA . LYS A 1 115 ? -6.962 9.667 6.794 1.00 97.44 115 LYS A CA 1
ATOM 912 C C . LYS A 1 115 ? -6.633 8.995 5.475 1.00 97.44 115 LYS A C 1
ATOM 914 O O . LYS A 1 115 ? -5.492 9.089 5.025 1.00 97.44 115 LYS A O 1
ATOM 919 N N . ILE A 1 116 ? -7.623 8.355 4.869 1.00 97.12 116 ILE A N 1
ATOM 920 C CA . ILE A 1 116 ? -7.449 7.630 3.612 1.00 97.12 116 ILE A CA 1
ATOM 921 C C . ILE A 1 116 ? -7.233 8.644 2.490 1.00 97.12 116 ILE A C 1
ATOM 923 O O . ILE A 1 116 ? -7.925 9.659 2.417 1.00 97.12 116 ILE A O 1
ATOM 927 N N . GLN A 1 117 ? -6.235 8.384 1.654 1.00 95.69 117 GLN A N 1
ATOM 928 C CA . GLN A 1 117 ? -5.855 9.223 0.526 1.00 95.69 117 GLN A CA 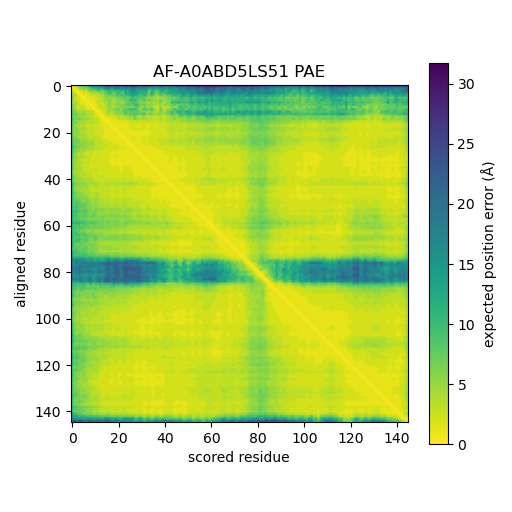1
ATOM 929 C C . GLN A 1 117 ? -6.049 8.457 -0.781 1.00 95.69 117 GLN A C 1
ATOM 931 O O . GLN A 1 117 ? -5.793 7.248 -0.820 1.00 95.69 117 GLN A O 1
ATOM 936 N N . PRO A 1 118 ? -6.484 9.133 -1.856 1.00 93.88 118 PRO A N 1
ATOM 937 C CA . PRO A 1 118 ? -6.651 8.471 -3.128 1.00 93.88 118 PRO A CA 1
ATOM 938 C C . PRO A 1 118 ? -5.297 8.149 -3.775 1.00 93.88 118 PRO A C 1
ATOM 940 O O . PRO A 1 118 ? -4.426 9.013 -3.873 1.00 93.88 118 PRO A O 1
ATOM 943 N N . VAL A 1 119 ? -5.138 6.925 -4.276 1.00 95.38 119 VAL A N 1
ATOM 944 C CA . VAL A 1 119 ? -3.939 6.465 -4.994 1.00 95.38 119 VAL A CA 1
ATOM 945 C C . VAL A 1 119 ? -4.358 5.847 -6.320 1.00 95.38 119 VAL A C 1
ATOM 947 O O . VAL A 1 119 ? -5.034 4.823 -6.357 1.00 95.38 119 VAL A O 1
ATOM 950 N N . TYR A 1 120 ? -3.921 6.468 -7.416 1.00 95.06 120 TYR A N 1
ATOM 951 C CA . TYR A 1 120 ? -4.069 5.917 -8.764 1.00 95.06 120 TYR A CA 1
ATOM 952 C C . TYR A 1 120 ? -2.786 5.196 -9.151 1.00 95.06 120 TYR A C 1
ATOM 954 O O . TYR A 1 120 ? -1.696 5.771 -9.011 1.00 95.06 120 TYR A O 1
ATOM 962 N N . LEU A 1 121 ? -2.929 3.964 -9.623 1.00 96.06 121 LEU A N 1
ATOM 963 C CA . LEU A 1 121 ? -1.815 3.112 -10.004 1.00 96.06 121 LEU A CA 1
ATOM 964 C C . LEU A 1 121 ? -1.253 3.543 -11.364 1.00 96.06 121 LEU A C 1
ATOM 966 O O . LEU A 1 121 ? -2.006 3.767 -12.313 1.00 96.06 121 LEU A O 1
ATOM 970 N N . MET A 1 122 ? 0.068 3.681 -11.438 1.00 97.31 122 MET A N 1
ATOM 971 C CA . MET A 1 122 ? 0.773 4.062 -12.659 1.00 97.31 122 MET A CA 1
ATOM 972 C C . MET A 1 122 ? 0.725 2.923 -13.697 1.00 97.31 122 MET A C 1
ATOM 974 O O . MET A 1 122 ? 0.747 1.754 -13.297 1.00 97.31 122 MET A O 1
ATOM 978 N N . PRO A 1 123 ? 0.666 3.225 -15.011 1.00 96.50 123 PRO A N 1
ATOM 979 C CA . PRO A 1 123 ? 0.602 2.202 -16.057 1.00 96.50 123 PRO A CA 1
ATOM 980 C C . PRO A 1 123 ? 1.746 1.189 -15.984 1.00 96.50 123 PRO A C 1
A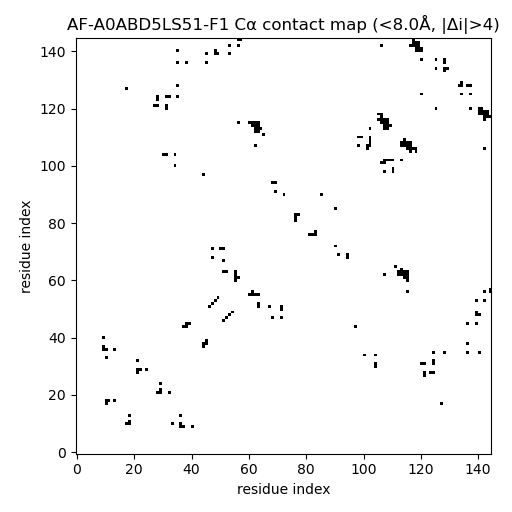TOM 982 O O . PRO A 1 123 ? 1.498 -0.010 -16.050 1.00 96.50 123 PRO A O 1
ATOM 985 N N . GLU A 1 124 ? 2.974 1.645 -15.728 1.00 95.12 124 GLU A N 1
ATOM 986 C CA . GLU A 1 124 ? 4.152 0.771 -15.679 1.00 95.12 124 GLU A CA 1
ATOM 987 C C . GLU A 1 124 ? 4.052 -0.249 -14.532 1.00 95.12 124 GLU A C 1
ATOM 989 O O . GLU A 1 124 ? 4.515 -1.382 -14.637 1.00 95.12 124 GLU A O 1
ATOM 994 N N . VAL A 1 125 ? 3.392 0.124 -13.431 1.00 97.38 125 VAL A N 1
ATOM 995 C CA . VAL A 1 125 ? 3.162 -0.774 -12.290 1.00 97.38 125 VAL A CA 1
ATOM 996 C C . VAL A 1 125 ? 2.096 -1.815 -12.627 1.00 97.38 125 VAL A C 1
ATOM 998 O O . VAL A 1 125 ? 2.231 -2.973 -12.236 1.00 97.38 125 VAL A O 1
ATOM 1001 N N . LYS A 1 126 ? 1.050 -1.432 -13.374 1.00 97.62 126 LYS A N 1
ATOM 1002 C CA . LYS A 1 126 ? 0.042 -2.381 -13.876 1.00 97.62 126 LYS A CA 1
ATOM 1003 C C . LYS A 1 126 ? 0.674 -3.404 -14.808 1.00 97.62 126 LYS A C 1
ATOM 1005 O O . LYS A 1 126 ? 0.428 -4.594 -14.639 1.00 97.62 126 LYS A O 1
ATOM 1010 N N . ASP A 1 127 ? 1.524 -2.952 -15.725 1.00 97.25 127 ASP A N 1
ATOM 1011 C CA . ASP A 1 127 ? 2.237 -3.831 -16.651 1.00 97.25 127 ASP A CA 1
ATOM 1012 C C . ASP A 1 127 ? 3.100 -4.843 -15.892 1.00 97.25 127 ASP A C 1
ATOM 1014 O O . ASP A 1 127 ? 3.072 -6.035 -16.200 1.00 97.25 127 ASP A O 1
ATOM 1018 N N . TRP A 1 128 ? 3.806 -4.404 -14.846 1.00 97.31 128 TRP A N 1
ATOM 1019 C CA . TRP A 1 128 ? 4.563 -5.304 -13.976 1.00 97.31 128 TRP A CA 1
ATOM 1020 C C . TRP A 1 128 ? 3.681 -6.314 -13.241 1.00 97.31 128 TRP A C 1
ATOM 1022 O O . TRP A 1 128 ? 4.014 -7.498 -13.206 1.00 97.31 128 TRP A O 1
ATOM 1032 N N . LEU A 1 129 ? 2.542 -5.890 -12.691 1.00 97.00 129 LEU A N 1
ATOM 1033 C CA . LEU A 1 129 ? 1.598 -6.800 -12.037 1.00 97.00 129 LEU A CA 1
ATOM 1034 C C . LEU A 1 129 ? 1.061 -7.867 -12.998 1.00 97.00 129 LEU A C 1
ATOM 1036 O O . LEU A 1 129 ? 0.996 -9.032 -12.615 1.00 97.00 129 LEU A O 1
ATOM 1040 N N . VAL A 1 130 ? 0.745 -7.498 -14.243 1.00 97.56 130 VAL A N 1
ATOM 1041 C CA . VAL A 1 130 ? 0.324 -8.442 -15.293 1.00 97.56 130 VAL A CA 1
ATOM 1042 C C . VAL A 1 130 ? 1.456 -9.410 -15.644 1.00 97.56 130 VAL A C 1
ATOM 1044 O O . VAL A 1 130 ? 1.267 -10.624 -15.624 1.00 97.56 130 VAL A O 1
ATOM 1047 N N . ARG A 1 131 ? 2.672 -8.905 -15.895 1.00 96.06 131 ARG A N 1
ATOM 1048 C CA . ARG A 1 131 ? 3.848 -9.741 -16.216 1.00 96.06 131 ARG A CA 1
ATOM 1049 C C . ARG A 1 131 ? 4.166 -10.761 -15.122 1.00 96.06 131 ARG A C 1
ATOM 1051 O O . ARG A 1 131 ? 4.613 -11.864 -15.423 1.00 96.06 131 ARG A O 1
ATOM 1058 N N . LEU A 1 132 ? 3.938 -10.395 -13.863 1.00 95.00 132 LEU A N 1
ATOM 1059 C CA . LEU A 1 132 ? 4.172 -11.250 -12.699 1.00 95.00 132 LEU A CA 1
ATOM 1060 C C . LEU A 1 132 ? 2.987 -12.186 -12.382 1.00 95.00 132 LEU A C 1
ATOM 1062 O O . LEU A 1 132 ? 3.081 -12.954 -11.425 1.00 95.00 132 LEU A O 1
ATOM 1066 N N . GLY A 1 133 ? 1.882 -12.127 -13.138 1.00 96.12 133 GLY A N 1
ATOM 1067 C CA . GLY A 1 133 ? 0.663 -12.907 -12.877 1.00 96.12 133 GLY A CA 1
ATOM 1068 C C . GLY A 1 133 ? -0.018 -12.535 -11.556 1.00 96.12 133 GLY A C 1
ATOM 1069 O O . GLY A 1 133 ? -0.546 -13.395 -10.850 1.00 96.12 133 GLY A O 1
ATOM 1070 N N . ARG A 1 134 ? 0.084 -11.261 -11.167 1.00 95.88 134 ARG A N 1
ATOM 1071 C CA . ARG A 1 134 ? -0.428 -10.683 -9.918 1.00 95.88 134 ARG A CA 1
ATOM 1072 C C . ARG A 1 134 ? -1.450 -9.583 -10.186 1.00 95.88 134 ARG A C 1
ATOM 1074 O O . ARG A 1 134 ? -1.503 -8.597 -9.449 1.00 95.88 134 ARG A O 1
ATOM 1081 N N . GLU A 1 135 ? -2.294 -9.734 -11.210 1.00 96.38 135 GLU A N 1
ATOM 1082 C CA . GLU A 1 135 ? -3.367 -8.764 -11.477 1.00 96.38 135 GLU A CA 1
ATOM 1083 C C . GLU A 1 135 ? -4.315 -8.603 -10.279 1.00 96.38 135 GLU A C 1
ATOM 1085 O O . GLU A 1 135 ? -4.898 -7.538 -10.087 1.00 96.38 135 GLU A O 1
ATOM 1090 N N . ASP A 1 136 ? -4.392 -9.617 -9.409 1.00 94.94 136 ASP A N 1
ATOM 1091 C CA . ASP A 1 136 ? -5.135 -9.586 -8.147 1.00 94.94 136 ASP A CA 1
ATOM 1092 C C . ASP A 1 136 ? -4.722 -8.434 -7.210 1.00 94.94 136 ASP A C 1
ATOM 1094 O O . ASP A 1 136 ? -5.492 -8.045 -6.325 1.00 94.94 136 ASP A O 1
ATOM 1098 N N . LEU A 1 137 ? -3.512 -7.889 -7.378 1.00 96.06 137 LEU A N 1
ATOM 1099 C CA . LEU A 1 137 ? -3.015 -6.753 -6.607 1.00 96.06 137 LEU A CA 1
ATOM 1100 C C . LEU A 1 137 ? -3.361 -5.394 -7.221 1.00 96.06 137 LEU A C 1
ATOM 1102 O O . LEU A 1 137 ? -3.224 -4.391 -6.522 1.00 96.06 137 LEU A O 1
ATOM 1106 N N . ILE A 1 138 ? -3.840 -5.328 -8.468 1.00 95.81 138 ILE A N 1
ATOM 1107 C CA . ILE A 1 138 ? -4.221 -4.058 -9.105 1.00 95.81 138 ILE A CA 1
ATOM 1108 C C . ILE A 1 138 ? -5.339 -3.398 -8.293 1.00 95.81 138 ILE A C 1
ATOM 1110 O O . ILE A 1 138 ? -5.179 -2.268 -7.839 1.00 95.81 138 ILE A O 1
ATOM 1114 N N . GLU A 1 139 ? -6.418 -4.130 -8.004 1.00 92.12 139 GLU A N 1
ATOM 1115 C CA . GLU A 1 139 ? -7.537 -3.625 -7.192 1.00 92.12 139 GLU A CA 1
ATOM 1116 C C . GLU A 1 139 ? -7.135 -3.316 -5.741 1.00 92.12 139 GLU A C 1
ATOM 1118 O O . GLU A 1 139 ? -7.720 -2.451 -5.088 1.00 92.12 139 GLU A O 1
ATOM 1123 N N . VAL A 1 140 ? -6.124 -4.020 -5.221 1.00 94.50 140 VAL A N 1
ATOM 1124 C CA . VAL A 1 140 ? -5.602 -3.795 -3.866 1.00 94.50 140 VAL A CA 1
ATOM 1125 C C . VAL A 1 140 ? -4.832 -2.476 -3.801 1.00 94.50 140 VAL A C 1
ATOM 1127 O O . VAL A 1 140 ? -4.962 -1.742 -2.822 1.00 94.50 140 VAL A O 1
ATOM 1130 N N . MET A 1 141 ? -4.036 -2.174 -4.828 1.00 96.19 141 MET A N 1
ATOM 1131 C CA . MET A 1 141 ? -3.219 -0.963 -4.906 1.00 96.19 141 MET A CA 1
ATOM 1132 C C . MET A 1 141 ? -3.988 0.256 -5.434 1.00 96.19 141 MET A C 1
ATOM 1134 O O . MET A 1 141 ? -3.623 1.395 -5.145 1.00 96.19 141 MET A O 1
ATOM 1138 N N . GLU A 1 142 ? -5.064 0.065 -6.191 1.00 93.38 142 GLU A N 1
ATOM 1139 C CA . GLU A 1 142 ? -5.917 1.172 -6.613 1.00 93.38 142 GLU A CA 1
ATOM 1140 C C . GLU A 1 142 ? -6.821 1.638 -5.472 1.00 93.38 142 GLU A C 1
ATOM 1142 O O . GLU A 1 142 ? -7.797 0.997 -5.083 1.00 93.38 142 GLU A O 1
ATOM 1147 N N . CYS A 1 143 ? -6.494 2.816 -4.948 1.00 85.88 143 CYS A N 1
ATOM 1148 C CA . CYS A 1 143 ? -7.192 3.482 -3.862 1.00 85.88 143 CYS A CA 1
ATOM 1149 C C . CYS A 1 143 ? -8.014 4.653 -4.421 1.00 85.88 143 CYS A C 1
ATOM 1151 O O . CYS A 1 143 ? -7.750 5.804 -4.114 1.00 85.88 143 CYS A O 1
ATOM 1153 N N . THR A 1 144 ? -8.964 4.397 -5.312 1.00 82.81 144 THR A N 1
ATOM 1154 C CA . THR A 1 144 ? -9.869 5.404 -5.897 1.00 82.81 144 THR A CA 1
ATOM 1155 C C . THR A 1 144 ? -11.230 5.461 -5.177 1.00 82.81 144 THR A C 1
ATOM 1157 O O . THR A 1 144 ? -11.515 4.620 -4.321 1.00 82.81 144 THR A O 1
ATOM 1160 N N . ILE A 1 145 ? -12.032 6.495 -5.451 1.00 60.03 145 ILE A N 1
ATOM 1161 C CA . ILE A 1 145 ? -13.422 6.632 -4.966 1.00 60.03 145 ILE A CA 1
ATOM 1162 C C . ILE A 1 145 ? -14.364 5.969 -5.966 1.00 60.03 145 ILE A C 1
ATOM 1164 O O . ILE A 1 145 ? -14.103 6.142 -7.178 1.00 60.03 145 ILE A O 1
#

Mean predicted aligned error: 4.71 Å

Sequence (145 aa):
MRYARTIRWRIEGLGDEFMTDLLAASERAYVQMLMMSLLIHSPVVADFMRHTLAEARRTYKPALTADAWSEFYDTRVRAYAELGGFSDSTVKKMGNNAIKALVDSGYLSDSRTKKIQPVYLMPEVKDWLVRLGREDLIEVMECTI